Protein AF-A0A1H8U110-F1 (afdb_monomer)

pLDDT: mean 91.33, std 12.01, range [38.06, 98.69]

Secondary structure (DSSP, 8-state):
--------TTHHHHHHHHHHHHHHHGGGEEEEEEEEESTTTTS-EEEEEEEETTEEEEEEEETTEEEEEEEETTEEEEHHHH-TTS--BS-HHHHHHHHHHHHHHHHHT----EEE-TTS-EEEPP-

Structure (mmCIF, N/CA/C/O backbone):
data_AF-A0A1H8U110-F1
#
_entry.id   AF-A0A1H8U110-F1
#
loop_
_atom_site.group_PDB
_atom_site.id
_atom_site.type_symbol
_atom_site.label_atom_id
_atom_site.label_alt_id
_atom_site.label_comp_id
_atom_site.label_asym_id
_atom_site.label_entity_id
_atom_site.label_seq_id
_atom_site.pdbx_PDB_ins_code
_atom_site.Cartn_x
_atom_site.Cartn_y
_atom_site.Cartn_z
_atom_site.occupancy
_atom_site.B_iso_or_equiv
_atom_site.auth_seq_id
_atom_site.auth_comp_id
_atom_site.auth_asym_id
_atom_site.auth_atom_id
_atom_site.pdbx_PDB_model_num
ATOM 1 N N . MET A 1 1 ? -13.569 1.201 -32.443 1.00 41.53 1 MET A N 1
ATOM 2 C CA . MET A 1 1 ? -12.766 0.133 -31.816 1.00 41.53 1 MET A CA 1
ATOM 3 C C . MET A 1 1 ? -11.331 0.341 -32.255 1.00 41.53 1 MET A C 1
ATOM 5 O O . MET A 1 1 ? -11.017 0.041 -33.396 1.00 41.53 1 MET A O 1
ATOM 9 N N . LEU A 1 2 ? -10.513 0.949 -31.400 1.00 38.06 2 LEU A N 1
ATOM 10 C CA . LEU A 1 2 ? -9.062 0.988 -31.554 1.00 38.06 2 LEU A CA 1
ATOM 11 C C . LEU A 1 2 ? -8.515 0.253 -30.333 1.00 38.06 2 LEU A C 1
ATOM 13 O O . LEU A 1 2 ? -8.569 0.763 -29.219 1.00 38.06 2 LEU A O 1
ATOM 17 N N . SER A 1 3 ? -8.147 -1.004 -30.553 1.00 44.56 3 SER A N 1
ATOM 18 C CA . SER A 1 3 ? -7.402 -1.836 -29.620 1.00 44.56 3 SER A CA 1
ATOM 19 C C . SER A 1 3 ? -5.948 -1.373 -29.644 1.00 44.56 3 SER A C 1
ATOM 21 O O . SER A 1 3 ? -5.132 -1.934 -30.371 1.00 44.56 3 SER A O 1
ATOM 23 N N . ASP A 1 4 ? -5.637 -0.316 -28.901 1.00 44.88 4 ASP A N 1
ATOM 24 C CA . ASP A 1 4 ? -4.257 -0.099 -28.488 1.00 44.88 4 ASP A CA 1
ATOM 25 C C . ASP A 1 4 ? -4.044 -0.925 -27.223 1.00 44.88 4 ASP A C 1
ATOM 27 O O . ASP A 1 4 ? -4.298 -0.469 -26.106 1.00 44.88 4 ASP A O 1
ATOM 31 N N . ASP A 1 5 ? -3.561 -2.155 -27.416 1.00 52.31 5 ASP A N 1
ATOM 32 C CA . ASP A 1 5 ? -2.852 -2.934 -26.395 1.00 52.31 5 ASP A CA 1
ATOM 33 C C . ASP A 1 5 ? -1.535 -2.209 -26.054 1.00 52.31 5 ASP A C 1
ATOM 35 O O . ASP A 1 5 ? -0.425 -2.707 -26.267 1.00 52.31 5 ASP A O 1
ATOM 39 N N . SER A 1 6 ? -1.642 -0.966 -25.583 1.00 57.19 6 SER A N 1
ATOM 40 C CA . SER A 1 6 ? -0.508 -0.187 -25.119 1.00 57.19 6 SER A CA 1
ATOM 41 C C . SER A 1 6 ? -0.011 -0.839 -23.832 1.00 57.19 6 SER A C 1
ATOM 43 O O . SER A 1 6 ? -0.578 -0.658 -22.755 1.00 57.19 6 SER A O 1
ATOM 45 N N . LYS A 1 7 ? 1.036 -1.664 -23.961 1.00 70.19 7 LYS A N 1
ATOM 46 C CA . LYS A 1 7 ? 1.749 -2.249 -22.819 1.00 70.19 7 LYS A CA 1
ATOM 47 C C . LYS A 1 7 ? 2.052 -1.147 -21.808 1.00 70.19 7 LYS A C 1
ATOM 49 O O . LYS A 1 7 ? 2.462 -0.048 -22.189 1.00 70.19 7 LYS A O 1
ATOM 54 N N . PHE A 1 8 ? 1.796 -1.419 -20.536 1.00 78.25 8 PHE A N 1
ATOM 55 C CA . PHE A 1 8 ? 1.987 -0.430 -19.494 1.00 78.25 8 PHE A CA 1
ATOM 56 C C . PHE A 1 8 ? 3.483 -0.101 -19.344 1.00 78.25 8 PHE A C 1
ATOM 58 O O . PHE A 1 8 ? 4.340 -0.981 -19.308 1.00 78.25 8 PHE A O 1
ATOM 65 N N . ILE A 1 9 ? 3.824 1.190 -19.290 1.00 82.44 9 ILE A N 1
ATOM 66 C CA . ILE A 1 9 ? 5.225 1.647 -19.417 1.00 82.44 9 ILE A CA 1
ATOM 67 C C . ILE A 1 9 ? 6.107 1.190 -18.238 1.00 82.44 9 ILE A C 1
ATOM 69 O O . ILE A 1 9 ? 7.318 1.041 -18.391 1.00 82.44 9 ILE A O 1
ATOM 73 N N . ASN A 1 10 ? 5.516 0.929 -17.068 1.00 85.94 10 ASN A N 1
ATOM 74 C CA . ASN A 1 10 ? 6.234 0.588 -15.837 1.00 85.94 10 ASN A CA 1
ATOM 75 C C . ASN A 1 10 ? 5.934 -0.828 -15.316 1.00 85.94 10 ASN A C 1
ATOM 77 O O . ASN A 1 10 ? 5.923 -1.057 -14.103 1.00 85.94 10 ASN A O 1
ATOM 81 N N . ASP A 1 11 ? 5.739 -1.785 -16.230 1.00 89.56 11 ASP A N 1
ATOM 82 C CA . ASP A 1 11 ? 5.475 -3.201 -15.922 1.00 89.56 11 ASP A CA 1
ATOM 83 C C . ASP A 1 11 ? 6.463 -3.790 -14.907 1.00 89.56 11 ASP A C 1
ATOM 85 O O . ASP A 1 11 ? 6.063 -4.474 -13.966 1.00 89.56 11 ASP A O 1
ATOM 89 N N . HIS A 1 12 ? 7.752 -3.456 -15.030 1.00 93.12 12 HIS A N 1
ATOM 90 C CA . HIS A 1 12 ? 8.784 -3.916 -14.100 1.00 93.12 12 HIS A CA 1
ATOM 91 C C . HIS A 1 12 ? 8.459 -3.564 -12.639 1.00 93.12 12 HIS A C 1
ATOM 93 O O . HIS A 1 12 ? 8.477 -4.438 -11.772 1.00 93.12 12 HIS A O 1
ATOM 99 N N . PHE A 1 13 ? 8.129 -2.300 -12.360 1.00 94.94 13 PHE A N 1
ATOM 100 C CA . PHE A 1 13 ? 7.828 -1.854 -11.001 1.00 94.94 13 PHE A CA 1
ATOM 101 C C . PHE A 1 13 ? 6.447 -2.297 -10.530 1.00 94.94 13 PHE A C 1
ATOM 103 O O . PHE A 1 13 ? 6.280 -2.580 -9.346 1.00 94.94 13 PHE A O 1
ATOM 110 N N . LEU A 1 14 ? 5.472 -2.390 -11.433 1.00 95.44 14 LEU A N 1
ATOM 111 C CA . LEU A 1 14 ? 4.165 -2.969 -11.135 1.00 95.44 14 LEU A CA 1
ATOM 112 C C . LEU A 1 14 ? 4.316 -4.417 -10.637 1.00 95.44 14 LEU A C 1
ATOM 114 O O . LEU A 1 14 ? 3.839 -4.762 -9.551 1.00 95.44 14 LEU A O 1
ATOM 118 N N . ASP A 1 15 ? 5.051 -5.248 -11.375 1.00 96.00 15 ASP A N 1
ATOM 119 C CA . ASP A 1 15 ? 5.318 -6.636 -11.002 1.00 96.00 15 ASP A CA 1
ATOM 120 C C . ASP A 1 15 ? 6.182 -6.747 -9.748 1.00 96.00 15 ASP A C 1
ATOM 122 O O . ASP A 1 15 ? 5.915 -7.589 -8.885 1.00 96.00 15 ASP A O 1
ATOM 126 N N . TYR A 1 16 ? 7.196 -5.891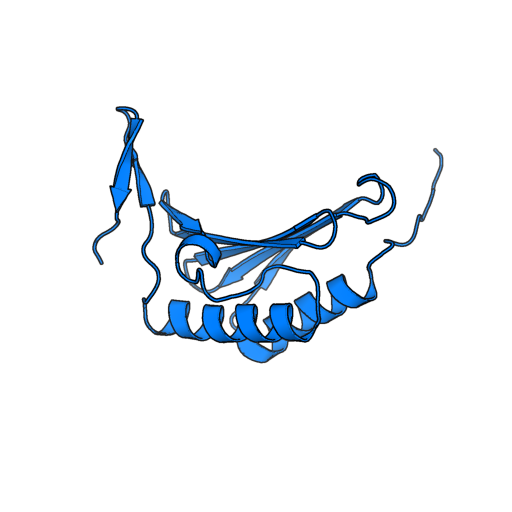 -9.608 1.00 97.75 16 TYR A N 1
ATOM 127 C CA . TYR A 1 16 ? 8.037 -5.853 -8.416 1.00 97.75 16 TYR A CA 1
ATOM 128 C C . TYR A 1 16 ? 7.220 -5.526 -7.160 1.00 97.75 16 TYR A C 1
ATOM 130 O O . TYR A 1 16 ? 7.347 -6.211 -6.140 1.00 97.75 16 TYR A O 1
ATOM 138 N N . THR A 1 17 ? 6.327 -4.537 -7.233 1.00 97.94 17 THR A N 1
ATOM 139 C CA . THR A 1 17 ? 5.418 -4.175 -6.138 1.00 97.94 17 THR A CA 1
ATOM 140 C C . THR A 1 17 ? 4.507 -5.346 -5.772 1.00 97.94 17 THR A C 1
ATOM 142 O O . THR A 1 17 ? 4.439 -5.715 -4.597 1.00 97.94 17 THR A O 1
ATOM 145 N N . LYS A 1 18 ? 3.876 -6.002 -6.759 1.00 98.00 18 LYS A N 1
ATOM 146 C CA . LYS A 1 18 ? 3.032 -7.195 -6.536 1.00 98.00 18 LYS A CA 1
ATOM 147 C C . LYS A 1 18 ? 3.807 -8.330 -5.858 1.00 98.00 18 LYS A C 1
ATOM 149 O O . LYS A 1 18 ? 3.350 -8.878 -4.854 1.00 98.00 18 LYS A O 1
ATOM 154 N N . LYS A 1 19 ? 5.016 -8.636 -6.342 1.00 98.19 19 LYS A N 1
ATOM 155 C CA . LYS A 1 19 ? 5.897 -9.655 -5.742 1.00 98.19 19 LYS A CA 1
ATOM 156 C C . LYS A 1 19 ? 6.269 -9.324 -4.299 1.00 98.19 19 LYS A C 1
ATOM 158 O O . LYS A 1 19 ? 6.317 -10.233 -3.480 1.00 98.19 19 LYS A O 1
ATOM 163 N N . ASN A 1 20 ? 6.502 -8.056 -3.965 1.00 98.38 20 ASN A N 1
ATOM 164 C CA . ASN A 1 20 ? 6.825 -7.657 -2.594 1.00 98.38 20 ASN A CA 1
ATOM 165 C C . ASN A 1 20 ? 5.639 -7.797 -1.640 1.00 98.38 20 ASN A C 1
ATOM 167 O O . ASN A 1 20 ? 5.822 -8.283 -0.523 1.00 98.38 20 ASN A O 1
ATOM 171 N N . PHE A 1 21 ? 4.427 -7.439 -2.071 1.00 98.44 21 PHE A N 1
ATOM 172 C CA . PHE A 1 21 ? 3.230 -7.703 -1.272 1.00 98.44 21 PHE A CA 1
ATOM 173 C C . PHE A 1 21 ? 3.068 -9.202 -1.002 1.00 98.44 21 PHE A C 1
ATOM 175 O O . PHE A 1 21 ? 2.952 -9.593 0.156 1.00 98.44 21 PHE A O 1
ATOM 182 N N . LEU A 1 22 ? 3.176 -10.048 -2.032 1.00 97.19 22 LEU A N 1
ATOM 183 C CA . LEU A 1 22 ? 3.116 -11.505 -1.867 1.00 97.19 22 LEU A CA 1
ATOM 184 C C . LEU A 1 22 ? 4.256 -12.055 -0.998 1.00 97.19 22 LEU A C 1
ATOM 186 O O . LEU A 1 22 ? 4.031 -12.939 -0.185 1.00 97.19 22 LEU A O 1
ATOM 190 N N . LYS A 1 23 ? 5.475 -11.524 -1.121 1.00 97.88 23 LYS A N 1
ATOM 191 C CA . LYS A 1 23 ? 6.634 -11.939 -0.317 1.00 97.88 23 LYS A CA 1
ATOM 192 C C . LYS A 1 23 ? 6.430 -11.686 1.178 1.00 97.88 23 LYS A C 1
ATOM 194 O O . LYS A 1 23 ? 6.810 -12.528 1.981 1.00 97.88 23 LYS A O 1
ATOM 199 N N . TYR A 1 24 ? 5.897 -10.522 1.556 1.00 98.19 24 TYR A N 1
ATOM 200 C CA . TYR A 1 24 ? 5.822 -10.107 2.964 1.00 98.19 24 TYR A CA 1
ATOM 201 C C . TYR A 1 24 ? 4.491 -10.426 3.644 1.00 98.19 24 TYR A C 1
ATOM 203 O O . TYR A 1 24 ? 4.448 -10.601 4.863 1.00 98.19 24 TYR A O 1
ATOM 211 N N . PHE A 1 25 ? 3.403 -10.476 2.881 1.00 97.62 25 PHE A N 1
ATOM 212 C CA . PHE A 1 25 ? 2.078 -10.799 3.400 1.00 97.62 25 PHE A CA 1
ATOM 213 C C . PHE A 1 25 ? 1.643 -12.230 3.071 1.00 97.62 25 PHE A C 1
ATOM 215 O O . PHE A 1 25 ? 0.667 -12.706 3.646 1.00 97.62 25 PHE A O 1
ATOM 222 N N . GLU A 1 26 ? 2.365 -12.920 2.185 1.00 94.69 26 GLU A N 1
ATOM 223 C CA . GLU A 1 26 ? 2.103 -14.305 1.798 1.00 94.69 26 GLU A CA 1
ATOM 224 C C . GLU A 1 26 ? 0.645 -14.503 1.351 1.00 94.69 26 GLU A C 1
ATOM 226 O O . GLU A 1 26 ? 0.124 -13.747 0.531 1.00 94.69 26 GLU A O 1
ATOM 231 N N . LYS A 1 27 ? -0.020 -15.529 1.886 1.00 91.75 27 LYS A N 1
ATOM 232 C CA . LYS A 1 27 ? -1.415 -15.883 1.599 1.0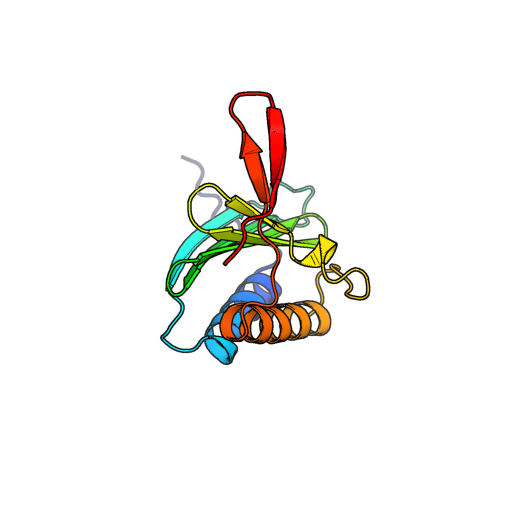0 91.75 27 LYS A CA 1
AT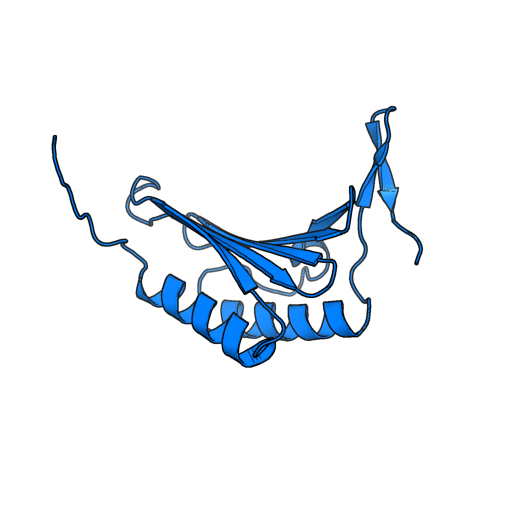OM 233 C C . LYS A 1 27 ? -2.444 -15.019 2.337 1.00 91.75 27 LYS A C 1
ATOM 235 O O . LYS A 1 27 ? -3.636 -15.188 2.097 1.00 91.75 27 LYS A O 1
ATOM 240 N N . ASP A 1 28 ? -2.011 -14.134 3.235 1.00 94.50 28 ASP A N 1
ATOM 241 C CA . ASP A 1 28 ? -2.924 -13.350 4.073 1.00 94.50 28 ASP A CA 1
ATOM 242 C C . ASP A 1 28 ? -3.450 -12.095 3.356 1.00 94.50 28 ASP A C 1
ATOM 244 O O . ASP A 1 28 ? -4.401 -11.467 3.827 1.00 94.50 28 ASP A O 1
ATOM 248 N N . ILE A 1 29 ? -2.829 -11.707 2.236 1.00 97.38 29 ILE A N 1
ATOM 249 C CA . ILE A 1 29 ? -3.228 -10.554 1.425 1.00 97.38 29 ILE A CA 1
ATOM 250 C C . ILE A 1 29 ? -3.905 -10.998 0.128 1.00 97.38 29 ILE A C 1
ATOM 252 O O . ILE A 1 29 ? -3.486 -11.954 -0.523 1.00 97.38 29 ILE A O 1
ATOM 256 N N . ILE A 1 30 ? -4.943 -10.272 -0.281 1.00 97.75 30 ILE A N 1
ATOM 257 C CA . ILE A 1 30 ? -5.698 -10.547 -1.505 1.00 97.75 30 ILE A CA 1
ATOM 258 C C . ILE A 1 30 ? -5.740 -9.280 -2.352 1.00 97.75 30 ILE A C 1
ATOM 260 O O . ILE A 1 30 ? -6.278 -8.264 -1.916 1.00 97.75 30 ILE A O 1
ATOM 264 N N . LEU A 1 31 ? -5.218 -9.342 -3.578 1.00 98.00 31 LEU A N 1
ATOM 265 C CA . LEU A 1 31 ? -5.383 -8.268 -4.559 1.00 98.00 31 LEU A CA 1
ATOM 266 C C . LEU A 1 31 ? -6.854 -8.211 -4.997 1.00 98.00 31 LEU A C 1
ATOM 268 O O . LEU A 1 31 ? -7.394 -9.199 -5.491 1.00 98.00 31 LEU A O 1
ATOM 272 N N . LYS A 1 32 ? -7.514 -7.069 -4.787 1.00 98.00 32 LYS A N 1
ATOM 273 C CA . LYS A 1 32 ? -8.920 -6.848 -5.163 1.00 98.00 32 LYS A CA 1
ATOM 274 C C . LYS A 1 32 ? -9.082 -6.061 -6.446 1.00 98.00 32 LYS A C 1
ATOM 276 O O . LYS A 1 32 ? -10.019 -6.332 -7.186 1.00 98.00 32 LYS A O 1
ATOM 281 N N . ASN A 1 33 ? -8.216 -5.079 -6.670 1.00 97.50 33 ASN A N 1
ATOM 282 C CA . ASN A 1 33 ? -8.272 -4.245 -7.859 1.00 97.50 33 ASN A CA 1
ATOM 283 C C . ASN A 1 33 ? -6.868 -3.866 -8.324 1.00 97.50 33 ASN A C 1
ATOM 285 O O . ASN A 1 33 ? -6.013 -3.526 -7.502 1.00 97.50 33 ASN A O 1
ATOM 289 N N . GLU A 1 34 ? -6.675 -3.885 -9.636 1.00 96.56 34 GLU A N 1
ATOM 290 C CA . GLU A 1 34 ? -5.474 -3.429 -10.328 1.00 96.56 34 GLU A CA 1
ATOM 291 C C . GLU A 1 34 ? -5.922 -2.451 -11.416 1.00 96.56 34 GLU A C 1
ATOM 293 O O . GLU A 1 34 ? -6.688 -2.804 -12.308 1.00 96.56 34 GLU A O 1
ATOM 298 N N . GLU A 1 35 ? -5.487 -1.200 -11.298 1.00 94.00 35 GLU A N 1
ATOM 299 C CA . GLU A 1 35 ? -5.770 -0.125 -12.249 1.00 94.00 35 GLU A CA 1
ATOM 300 C C . GLU A 1 35 ? -4.442 0.367 -12.813 1.00 94.00 35 GLU A C 1
ATOM 302 O O . GLU A 1 35 ? -3.491 0.559 -12.053 1.00 94.00 35 GLU A O 1
ATOM 307 N N . TYR A 1 36 ? -4.376 0.626 -14.115 1.00 91.12 36 TYR A N 1
ATOM 308 C CA . TYR A 1 36 ? -3.222 1.267 -14.736 1.00 91.12 36 TYR A CA 1
ATOM 309 C C . TYR A 1 36 ? -3.641 2.153 -15.909 1.00 91.12 36 TYR A C 1
ATOM 311 O O . TYR A 1 36 ? -4.683 1.951 -16.529 1.00 91.12 36 TYR A O 1
ATOM 319 N N . SER A 1 37 ? -2.823 3.162 -16.194 1.00 88.31 37 SER A N 1
ATOM 320 C CA . SER A 1 37 ? -2.978 4.057 -17.342 1.00 88.31 37 SER A CA 1
ATOM 321 C C . SER A 1 37 ? -1.606 4.525 -17.815 1.00 88.31 37 SER A C 1
ATOM 323 O O . SER A 1 37 ? -0.701 4.718 -17.004 1.00 88.31 37 SER A O 1
ATOM 325 N N . ASN A 1 38 ? -1.457 4.734 -19.122 1.00 85.00 38 ASN A N 1
ATOM 326 C CA . ASN A 1 38 ? -0.268 5.334 -19.728 1.00 85.00 38 ASN A CA 1
ATOM 327 C C . ASN A 1 38 ? -0.376 6.870 -19.868 1.00 85.00 38 ASN A C 1
ATOM 329 O O . ASN A 1 38 ? 0.611 7.526 -20.206 1.00 85.00 38 ASN A O 1
ATOM 333 N N . ASP A 1 39 ? -1.531 7.462 -19.538 1.00 77.06 39 ASP A N 1
ATOM 334 C CA . ASP A 1 39 ? -1.849 8.881 -19.776 1.00 77.06 39 ASP A CA 1
ATOM 335 C C . ASP A 1 39 ? -1.135 9.848 -18.814 1.00 77.06 39 ASP A C 1
ATOM 337 O O . ASP A 1 39 ? -1.183 11.070 -18.974 1.00 77.06 39 ASP A O 1
ATOM 341 N N . SER A 1 40 ? -0.409 9.324 -17.825 1.00 72.00 40 SER A N 1
ATOM 342 C CA . SER A 1 40 ? 0.375 10.105 -16.864 1.00 72.00 40 SER A CA 1
ATOM 343 C C . SER A 1 40 ? 1.705 10.580 -17.457 1.00 72.00 40 SER A C 1
ATOM 345 O O . SER A 1 40 ? 2.780 10.178 -17.011 1.00 72.00 40 SER A O 1
ATOM 347 N N . ALA A 1 41 ? 1.631 11.453 -18.467 1.00 68.50 41 ALA A N 1
ATOM 348 C CA . ALA A 1 41 ? 2.778 12.107 -19.108 1.00 68.50 41 ALA A CA 1
ATOM 349 C C . ALA A 1 41 ? 3.873 11.129 -19.587 1.00 68.50 41 ALA A C 1
ATOM 351 O O . ALA A 1 41 ? 5.062 11.418 -19.467 1.00 68.50 41 ALA A O 1
ATOM 352 N N . GLY A 1 42 ? 3.479 9.950 -20.083 1.00 69.44 42 GLY A N 1
ATOM 353 C CA . GLY A 1 42 ? 4.411 8.918 -20.554 1.00 69.44 42 GLY A CA 1
ATOM 354 C C . GLY A 1 42 ? 5.171 8.181 -19.445 1.00 69.44 42 GLY A C 1
ATOM 355 O O . GLY A 1 42 ? 6.052 7.385 -19.743 1.00 69.44 42 GLY A O 1
ATOM 356 N N . MET A 1 43 ? 4.837 8.421 -18.174 1.00 77.94 43 MET A N 1
ATOM 357 C CA . MET A 1 43 ? 5.439 7.738 -17.020 1.00 77.94 43 MET A CA 1
ATOM 358 C C . MET A 1 43 ? 4.530 6.643 -16.464 1.00 77.94 43 MET A C 1
ATOM 360 O O . MET A 1 43 ? 4.939 5.871 -15.607 1.00 77.94 43 MET A O 1
ATOM 364 N N . GLY A 1 44 ? 3.291 6.569 -16.938 1.00 87.19 44 GLY A N 1
ATOM 365 C CA . GLY A 1 44 ? 2.307 5.634 -16.432 1.00 87.19 44 GLY A CA 1
ATOM 366 C C . GLY A 1 44 ? 1.847 5.928 -14.999 1.00 87.19 44 GLY A C 1
ATOM 367 O O . GLY A 1 44 ? 2.470 6.653 -14.219 1.00 87.19 44 GLY A O 1
ATOM 368 N N . PHE A 1 45 ? 0.712 5.344 -14.668 1.00 92.75 45 PHE A N 1
ATOM 369 C CA . PHE A 1 45 ? 0.098 5.306 -13.355 1.00 92.75 45 PHE A CA 1
ATOM 370 C C . PHE A 1 45 ? -0.314 3.870 -13.077 1.00 92.75 45 PHE A C 1
ATOM 372 O O . PHE A 1 45 ? -0.793 3.189 -13.985 1.00 92.75 45 PHE A O 1
ATOM 379 N N . TYR A 1 46 ? -0.183 3.430 -11.828 1.00 95.06 46 TYR A N 1
ATOM 380 C CA . TYR A 1 46 ? -0.877 2.228 -11.390 1.00 95.06 46 TYR A CA 1
ATOM 381 C C . TYR A 1 46 ? -1.359 2.343 -9.951 1.00 95.06 46 TYR A C 1
ATOM 383 O O . TYR A 1 46 ? -0.718 2.962 -9.098 1.00 95.06 46 TYR A O 1
ATOM 391 N N . ARG A 1 47 ? -2.482 1.689 -9.668 1.00 97.38 47 ARG A N 1
ATOM 392 C CA . ARG A 1 47 ? -3.025 1.524 -8.326 1.00 97.38 47 ARG A CA 1
ATOM 393 C C . ARG A 1 47 ? -3.309 0.055 -8.071 1.00 97.38 47 ARG A C 1
ATOM 395 O O . ARG A 1 47 ? -3.998 -0.604 -8.844 1.00 97.38 47 ARG A O 1
ATOM 402 N N . LEU A 1 48 ? -2.812 -0.430 -6.942 1.00 98.44 48 LEU A N 1
ATOM 403 C CA . LEU A 1 48 ? -3.079 -1.767 -6.434 1.00 98.44 48 LEU A CA 1
ATOM 404 C C . LEU A 1 48 ? -3.860 -1.637 -5.132 1.00 98.44 48 LEU A C 1
ATOM 406 O O . LEU A 1 48 ? -3.388 -1.021 -4.173 1.00 98.44 48 LEU A O 1
ATOM 410 N N . THR A 1 49 ? -5.056 -2.216 -5.108 1.00 98.62 49 THR A N 1
ATOM 411 C CA . THR A 1 49 ? -5.900 -2.266 -3.913 1.00 98.62 49 THR A CA 1
ATOM 412 C C . THR A 1 49 ? -5.926 -3.688 -3.384 1.00 98.62 49 THR 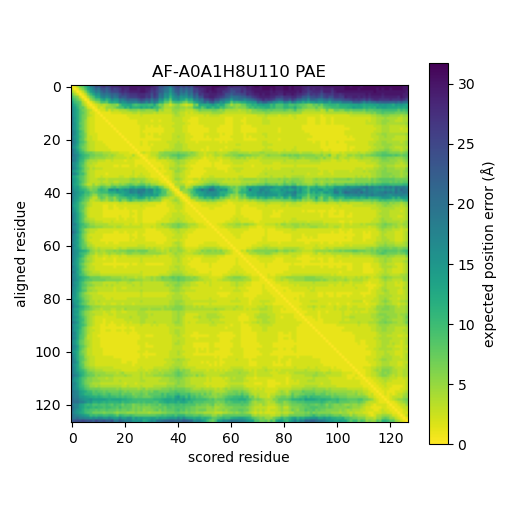A C 1
ATOM 414 O O . THR A 1 49 ? -6.416 -4.597 -4.055 1.00 98.62 49 THR A O 1
ATOM 417 N N . TYR A 1 50 ? -5.426 -3.868 -2.171 1.00 98.56 50 TYR A N 1
ATOM 418 C CA . TYR A 1 50 ? -5.372 -5.143 -1.475 1.00 98.56 50 TYR A CA 1
ATOM 419 C C . TYR A 1 50 ? -6.275 -5.143 -0.246 1.00 98.56 50 TYR A C 1
ATOM 421 O O . TYR A 1 50 ? -6.454 -4.114 0.402 1.00 98.56 50 TYR A O 1
ATOM 429 N N . GLU A 1 51 ? -6.761 -6.322 0.118 1.00 98.19 51 GLU A N 1
ATOM 430 C CA . GLU A 1 51 ? -7.382 -6.594 1.414 1.00 98.19 51 GLU A CA 1
ATOM 431 C C . GLU A 1 51 ? -6.450 -7.488 2.232 1.00 98.19 51 GLU A C 1
ATOM 433 O O . GLU A 1 51 ? -5.939 -8.488 1.723 1.00 98.19 51 GLU A O 1
ATOM 438 N N . TYR A 1 52 ? -6.230 -7.126 3.492 1.00 97.00 52 TYR A N 1
ATOM 439 C CA . TYR A 1 52 ? -5.438 -7.882 4.458 1.00 97.00 52 TYR A CA 1
ATOM 440 C C . TYR A 1 52 ? -6.106 -7.781 5.831 1.00 97.00 52 TYR A C 1
ATOM 442 O O . TYR A 1 52 ? -6.182 -6.698 6.414 1.00 97.00 52 TYR A O 1
ATOM 450 N N . LEU A 1 53 ? -6.574 -8.912 6.366 1.00 93.44 53 LEU A N 1
ATOM 451 C CA . LEU A 1 53 ? -7.381 -8.959 7.592 1.00 93.44 53 LEU A CA 1
ATOM 452 C C . LEU A 1 53 ? -8.593 -8.006 7.509 1.00 93.44 53 LEU A C 1
ATOM 454 O O . LEU A 1 53 ? -9.481 -8.208 6.689 1.00 93.44 53 LEU A O 1
ATOM 458 N N . SER A 1 54 ? -8.638 -6.983 8.365 1.00 93.56 54 SER A N 1
ATOM 459 C CA . SER A 1 54 ? -9.673 -5.944 8.415 1.00 93.56 54 SER A CA 1
ATOM 460 C C . SER A 1 54 ? -9.259 -4.639 7.719 1.00 93.56 54 SER A C 1
ATOM 462 O O . SER A 1 54 ? -9.964 -3.632 7.836 1.00 93.56 54 SER A O 1
ATOM 464 N N . TYR A 1 55 ? -8.115 -4.638 7.029 1.00 96.69 55 TYR A N 1
ATOM 465 C CA . TYR A 1 55 ? -7.531 -3.468 6.387 1.00 96.69 55 TYR A CA 1
ATOM 466 C C . TYR A 1 55 ? -7.627 -3.545 4.868 1.00 96.69 55 TYR A C 1
ATOM 468 O O . TYR A 1 55 ? -7.296 -4.564 4.262 1.00 96.69 55 TYR A O 1
ATOM 476 N N . GLN A 1 56 ? -7.918 -2.398 4.260 1.00 98.06 56 GLN A N 1
ATOM 477 C CA . GLN A 1 56 ? -7.702 -2.177 2.836 1.00 98.06 56 GLN A CA 1
ATOM 478 C C . GLN A 1 56 ? -6.408 -1.384 2.642 1.00 98.06 56 GLN A C 1
ATOM 480 O O . GLN A 1 56 ? -6.262 -0.290 3.189 1.00 98.06 56 GLN A O 1
ATOM 485 N N . ILE A 1 57 ? -5.480 -1.904 1.845 1.00 98.56 57 ILE A N 1
ATOM 486 C CA . ILE A 1 57 ? -4.199 -1.266 1.524 1.00 98.56 57 ILE A CA 1
ATOM 487 C C . ILE A 1 57 ? -4.248 -0.793 0.074 1.00 98.56 57 ILE A C 1
ATOM 489 O O . ILE A 1 57 ? -4.493 -1.579 -0.836 1.00 98.56 57 ILE A O 1
ATOM 493 N N . ILE A 1 58 ? -3.988 0.490 -0.148 1.00 98.69 58 ILE A N 1
ATOM 494 C CA . ILE A 1 58 ? -3.952 1.112 -1.470 1.00 98.69 58 ILE A CA 1
ATOM 495 C C . ILE A 1 58 ? -2.522 1.578 -1.717 1.00 98.69 58 ILE A C 1
ATOM 497 O O . ILE A 1 58 ? -2.066 2.533 -1.082 1.00 98.69 58 ILE A O 1
ATOM 501 N N . PHE A 1 59 ? -1.834 0.904 -2.635 1.00 98.56 59 PHE A N 1
ATOM 502 C CA . PHE A 1 59 ? -0.566 1.355 -3.192 1.00 98.56 59 PHE A CA 1
ATOM 503 C C . PHE A 1 59 ? -0.861 2.102 -4.487 1.00 98.56 59 PHE A C 1
ATOM 505 O O . PHE A 1 59 ? -1.506 1.557 -5.380 1.00 98.56 59 PHE A O 1
ATOM 512 N N . GLU A 1 60 ? -0.391 3.334 -4.598 1.00 97.44 60 GLU A N 1
ATOM 513 C CA . GLU A 1 60 ? -0.613 4.162 -5.778 1.00 97.44 60 GLU A CA 1
ATOM 514 C C . GLU A 1 60 ? 0.708 4.739 -6.254 1.00 97.44 60 GLU A C 1
ATOM 516 O O . GLU A 1 60 ? 1.429 5.345 -5.466 1.00 97.44 60 GLU A O 1
ATOM 521 N N . TYR A 1 61 ? 1.007 4.554 -7.533 1.00 95.12 61 TYR A N 1
ATOM 522 C CA . TYR A 1 61 ? 2.162 5.107 -8.213 1.00 95.12 61 TYR A CA 1
ATOM 523 C C . TYR A 1 61 ? 1.728 6.158 -9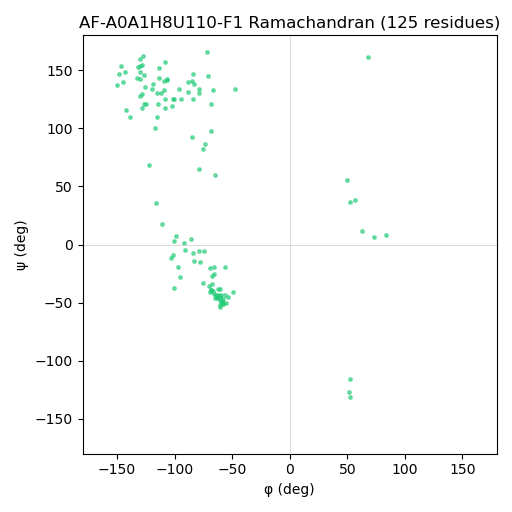.233 1.00 95.12 61 TYR A C 1
ATOM 525 O O . TYR A 1 61 ? 0.902 5.882 -10.102 1.00 95.12 61 TYR A O 1
ATOM 533 N N . GLU A 1 62 ? 2.363 7.327 -9.180 1.00 91.19 62 GLU A N 1
ATOM 534 C CA . GLU A 1 62 ? 2.254 8.366 -10.196 1.00 91.19 62 GLU A CA 1
ATOM 535 C C . GLU A 1 62 ? 3.563 9.177 -10.267 1.00 91.19 62 GLU A C 1
ATOM 537 O O . GLU A 1 62 ? 4.136 9.550 -9.240 1.00 91.19 62 GLU A O 1
ATOM 542 N N . ARG A 1 63 ? 4.044 9.494 -11.481 1.00 87.06 63 ARG A N 1
ATOM 543 C CA . ARG A 1 63 ? 5.173 10.426 -11.718 1.00 87.06 63 ARG A CA 1
ATOM 544 C C . ARG A 1 63 ? 6.422 10.128 -10.866 1.00 87.06 63 ARG A C 1
ATOM 546 O O . ARG A 1 63 ? 6.929 11.000 -10.160 1.00 87.06 63 ARG A O 1
ATOM 553 N N . LEU A 1 64 ? 6.942 8.898 -10.944 1.00 87.06 64 LEU A N 1
ATOM 554 C CA . LEU A 1 64 ? 8.143 8.446 -10.205 1.00 87.06 64 LEU A CA 1
ATOM 555 C C . LEU A 1 64 ? 8.011 8.453 -8.675 1.00 87.06 64 LEU A C 1
ATOM 557 O O . LEU A 1 64 ? 9.013 8.289 -7.978 1.00 87.06 64 LEU A O 1
ATOM 561 N N . ARG A 1 65 ? 6.803 8.614 -8.133 1.00 93.69 65 ARG A N 1
ATOM 562 C CA . ARG A 1 65 ? 6.543 8.536 -6.696 1.00 93.69 65 ARG A CA 1
ATOM 563 C C . ARG A 1 65 ? 5.406 7.579 -6.418 1.00 93.69 65 ARG A C 1
ATOM 565 O O . ARG A 1 65 ? 4.545 7.369 -7.264 1.00 93.69 65 ARG A O 1
ATOM 572 N N . PHE A 1 66 ? 5.395 7.023 -5.219 1.00 96.94 66 PHE A N 1
ATOM 573 C CA . PHE A 1 66 ? 4.277 6.224 -4.760 1.00 96.94 66 PHE A CA 1
ATOM 574 C C . PHE A 1 66 ? 3.758 6.690 -3.404 1.00 96.94 66 PHE A C 1
ATOM 576 O O . PHE A 1 66 ? 4.409 7.430 -2.663 1.00 96.94 66 PHE A O 1
ATOM 583 N N . THR A 1 67 ? 2.542 6.278 -3.087 1.00 97.94 67 THR A N 1
ATOM 584 C CA . THR A 1 67 ? 1.921 6.465 -1.783 1.00 97.94 67 THR A CA 1
ATOM 585 C C . THR A 1 67 ? 1.321 5.149 -1.318 1.00 97.94 67 THR A C 1
ATOM 587 O O . THR A 1 67 ? 0.957 4.291 -2.123 1.00 97.94 67 THR A O 1
ATOM 590 N N . ILE A 1 68 ? 1.234 4.987 -0.000 1.00 98.50 68 ILE A N 1
ATOM 591 C CA . ILE A 1 68 ? 0.543 3.864 0.622 1.00 98.50 68 ILE A CA 1
ATOM 592 C C . ILE A 1 68 ? -0.486 4.446 1.585 1.00 98.50 68 ILE A C 1
ATOM 594 O O . ILE A 1 68 ? -0.152 5.186 2.516 1.00 98.50 68 ILE A O 1
ATOM 598 N N . ARG A 1 69 ? -1.750 4.114 1.346 1.00 98.31 69 ARG A N 1
ATOM 599 C CA . ARG A 1 69 ? -2.883 4.498 2.187 1.00 98.31 69 ARG A CA 1
ATOM 600 C C . ARG A 1 69 ? -3.557 3.243 2.707 1.00 98.31 69 ARG A C 1
ATOM 602 O O . ARG A 1 69 ? -3.825 2.325 1.942 1.00 98.31 69 ARG A O 1
ATOM 609 N N . ILE A 1 70 ? -3.852 3.229 3.997 1.00 98.19 70 ILE A N 1
ATOM 610 C CA . ILE A 1 70 ? -4.501 2.111 4.667 1.00 98.19 70 ILE A CA 1
ATOM 611 C C . ILE A 1 70 ? -5.864 2.594 5.141 1.00 98.19 70 ILE A C 1
ATOM 613 O O . ILE A 1 70 ? -5.954 3.646 5.771 1.00 98.19 70 ILE A O 1
ATOM 617 N N . LYS A 1 71 ? -6.925 1.846 4.854 1.00 97.12 71 LYS A N 1
ATOM 618 C CA . LYS A 1 71 ? -8.248 2.084 5.432 1.00 97.12 71 LYS A CA 1
ATOM 619 C C . LYS A 1 71 ? -8.570 1.018 6.465 1.00 97.12 71 LYS A C 1
ATOM 621 O O . LYS A 1 71 ? -8.259 -0.156 6.270 1.00 97.12 71 LYS A O 1
ATOM 626 N N . TYR A 1 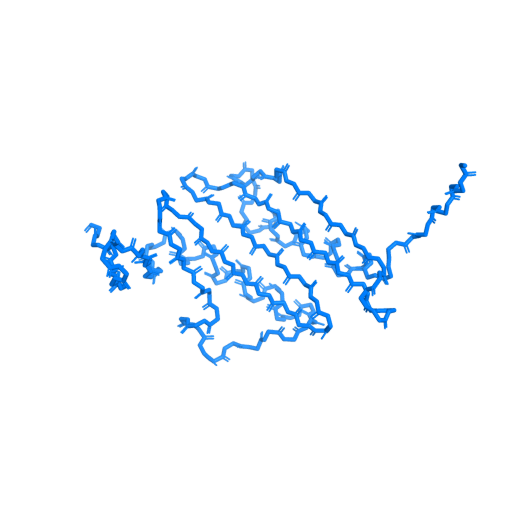72 ? -9.225 1.448 7.531 1.00 95.00 72 TYR A N 1
ATOM 627 C CA . TYR A 1 72 ? -9.793 0.596 8.563 1.00 95.00 72 TYR A CA 1
ATOM 628 C C . TYR A 1 72 ? -11.161 1.166 8.940 1.00 95.00 72 TYR A C 1
ATOM 630 O O . TYR A 1 72 ? -11.241 2.243 9.536 1.00 95.00 72 TYR A O 1
ATOM 638 N N . LYS A 1 73 ? -12.240 0.463 8.568 1.00 90.75 73 LYS A N 1
ATOM 639 C CA . LYS A 1 73 ? -13.621 0.978 8.660 1.00 90.75 73 LYS A CA 1
ATOM 640 C C . LYS A 1 73 ? -13.724 2.359 7.978 1.00 90.75 73 LYS A C 1
ATOM 642 O O . LYS A 1 73 ? -13.276 2.505 6.844 1.00 90.75 73 LYS A O 1
ATOM 647 N N . ASP A 1 74 ? -14.247 3.365 8.679 1.00 89.88 74 ASP A N 1
ATOM 648 C CA . ASP A 1 74 ? -14.402 4.742 8.184 1.00 89.88 74 ASP A CA 1
ATOM 649 C C . ASP A 1 74 ? -13.145 5.614 8.367 1.00 89.88 74 ASP A C 1
ATOM 651 O O . ASP A 1 74 ? -13.170 6.816 8.095 1.00 89.88 74 ASP A O 1
ATOM 655 N N . ALA A 1 75 ? -12.041 5.038 8.852 1.00 95.06 75 ALA A N 1
ATOM 656 C CA . ALA A 1 75 ? -10.800 5.757 9.097 1.00 95.06 75 ALA A CA 1
ATOM 657 C C . ALA A 1 75 ? -9.701 5.396 8.102 1.00 95.06 75 ALA A C 1
ATOM 659 O O . ALA A 1 75 ? -9.670 4.321 7.499 1.00 95.06 75 ALA A O 1
ATOM 660 N N . VAL A 1 76 ? -8.755 6.319 7.968 1.00 96.12 76 VAL A N 1
ATOM 661 C CA . VAL A 1 76 ? -7.635 6.235 7.043 1.00 96.12 76 VAL A CA 1
ATOM 662 C C . VAL A 1 76 ? -6.317 6.518 7.750 1.00 96.12 76 VAL A C 1
ATOM 664 O O . VAL A 1 76 ? -6.232 7.310 8.686 1.00 96.12 76 VAL A O 1
ATOM 667 N N . SER A 1 77 ? -5.269 5.884 7.258 1.00 96.50 77 SER A N 1
ATOM 668 C CA . SER A 1 77 ? -3.883 6.123 7.618 1.00 96.50 77 SER A CA 1
ATOM 669 C C . SER A 1 77 ? -3.096 6.396 6.339 1.00 96.50 77 SER A C 1
ATOM 671 O O . SER A 1 77 ? -3.274 5.715 5.325 1.00 96.50 77 SER A O 1
ATOM 673 N N . ASN A 1 78 ? -2.238 7.415 6.373 1.00 96.38 78 ASN A N 1
ATOM 674 C CA . ASN A 1 78 ? -1.244 7.658 5.334 1.00 96.38 78 ASN A CA 1
ATOM 675 C C . ASN A 1 78 ? 0.112 7.184 5.861 1.00 96.38 78 ASN A C 1
ATOM 677 O O . ASN A 1 78 ? 0.590 7.702 6.871 1.00 96.38 78 ASN A O 1
ATOM 681 N N . PHE A 1 79 ? 0.712 6.211 5.178 1.00 97.69 79 PHE A N 1
ATOM 682 C CA . PHE A 1 79 ? 1.960 5.583 5.602 1.00 97.69 79 PHE A CA 1
ATOM 683 C C . PHE A 1 79 ? 3.107 6.600 5.693 1.00 97.69 79 PHE A C 1
ATOM 685 O O . PHE A 1 79 ? 3.692 6.793 6.752 1.00 97.69 79 PHE A O 1
ATOM 692 N N . PHE A 1 80 ? 3.374 7.350 4.625 1.00 97.12 80 PHE A N 1
ATOM 693 C CA . PHE A 1 80 ? 4.494 8.300 4.594 1.00 97.12 80 PHE A CA 1
ATOM 694 C C . PHE A 1 80 ? 4.304 9.514 5.512 1.00 97.12 80 PHE A C 1
ATOM 696 O O . PHE A 1 80 ? 5.281 10.142 5.911 1.00 97.12 80 PHE A O 1
ATOM 703 N N . ALA A 1 81 ? 3.068 9.833 5.910 1.00 94.44 81 ALA A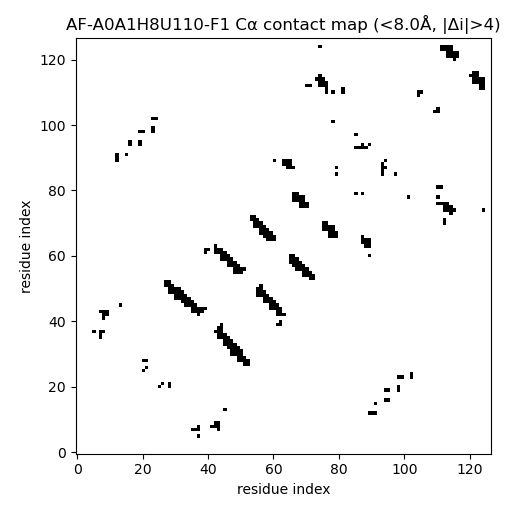 N 1
ATOM 704 C CA . ALA A 1 81 ? 2.832 10.838 6.947 1.00 94.44 81 ALA A CA 1
ATOM 705 C C . ALA A 1 81 ? 3.331 10.388 8.336 1.00 94.44 81 ALA A C 1
ATOM 707 O O . ALA A 1 81 ? 3.665 11.240 9.162 1.00 94.44 81 ALA A O 1
ATOM 708 N N . GLN A 1 82 ? 3.384 9.073 8.579 1.00 95.31 82 GLN A N 1
ATOM 709 C CA . GLN A 1 82 ? 3.837 8.458 9.833 1.00 95.31 82 GLN A CA 1
ATOM 710 C C . GLN A 1 82 ? 5.304 8.010 9.787 1.00 95.31 82 GLN A C 1
ATOM 712 O O . GLN A 1 82 ? 5.928 7.910 10.837 1.00 95.31 82 GLN A O 1
ATOM 717 N N . HIS A 1 83 ? 5.864 7.840 8.587 1.00 97.06 83 HIS A N 1
ATOM 718 C CA . HIS A 1 83 ? 7.257 7.452 8.345 1.00 97.06 83 HIS A CA 1
ATOM 719 C C . HIS A 1 83 ? 7.972 8.506 7.488 1.00 97.06 83 HIS A C 1
ATOM 721 O O . HIS A 1 83 ? 8.277 8.282 6.314 1.00 97.06 83 HIS A O 1
ATOM 727 N N . LYS A 1 84 ? 8.186 9.700 8.059 1.00 93.88 84 LYS A N 1
ATOM 728 C CA . LYS A 1 84 ? 8.746 10.870 7.348 1.00 93.88 84 LYS A CA 1
ATOM 729 C C . LYS A 1 84 ? 10.195 10.677 6.896 1.00 93.88 84 LYS A C 1
ATOM 731 O O . LYS A 1 84 ? 10.675 11.407 6.035 1.00 93.88 84 LYS A O 1
ATOM 736 N N . GLU A 1 85 ? 10.891 9.727 7.501 1.00 95.19 85 GLU A N 1
ATOM 737 C CA . GLU A 1 85 ? 12.253 9.321 7.181 1.00 95.19 85 GLU A CA 1
ATOM 738 C C . GLU A 1 85 ? 12.346 8.426 5.937 1.00 95.19 85 GLU A C 1
ATOM 740 O O . GLU A 1 85 ? 13.440 8.225 5.409 1.00 95.19 85 GLU A O 1
ATOM 745 N N . LEU A 1 86 ? 11.224 7.869 5.468 1.00 96.56 86 LEU A N 1
ATOM 746 C CA . LEU A 1 86 ? 11.200 7.010 4.289 1.00 96.56 86 LEU A CA 1
ATOM 747 C C . LEU A 1 86 ? 11.012 7.826 3.012 1.00 96.56 86 LEU A C 1
ATOM 749 O O . LEU A 1 86 ? 10.204 8.750 2.937 1.00 96.56 86 LEU A O 1
ATOM 753 N N . LEU A 1 87 ? 11.741 7.428 1.972 1.00 96.75 87 LEU A N 1
ATOM 754 C CA . LEU A 1 87 ? 11.595 7.991 0.639 1.00 96.75 87 LEU A CA 1
ATOM 755 C C . LEU A 1 87 ? 10.472 7.280 -0.110 1.00 96.75 87 LEU A C 1
ATOM 757 O O . LEU A 1 87 ? 10.329 6.061 -0.040 1.00 96.75 87 LEU A O 1
ATOM 761 N N . ASN A 1 88 ? 9.704 8.055 -0.870 1.00 96.44 88 ASN A N 1
ATOM 762 C CA . ASN A 1 88 ? 8.592 7.554 -1.668 1.00 96.44 88 ASN A CA 1
ATOM 763 C C . ASN A 1 88 ? 8.852 7.632 -3.180 1.00 96.44 88 ASN A C 1
ATOM 765 O O . ASN A 1 88 ? 7.910 7.587 -3.970 1.00 96.44 88 ASN A O 1
ATOM 769 N N . SER A 1 89 ? 10.113 7.779 -3.599 1.00 96.44 89 SER A N 1
ATOM 770 C CA . SER A 1 89 ? 10.494 7.647 -5.006 1.00 96.44 89 SER A CA 1
ATOM 771 C C . SER A 1 89 ? 10.394 6.188 -5.451 1.00 96.44 89 SER A C 1
ATOM 773 O O . SER A 1 89 ? 10.677 5.275 -4.673 1.00 96.44 89 SER A O 1
ATOM 775 N N . LEU A 1 90 ? 9.995 5.967 -6.704 1.00 93.75 90 LEU A N 1
ATOM 776 C CA . LEU A 1 90 ? 9.800 4.638 -7.278 1.00 93.75 90 LEU A CA 1
ATOM 777 C C . LEU A 1 90 ? 11.153 3.963 -7.562 1.00 93.75 90 LEU A C 1
ATOM 779 O O . LEU A 1 90 ? 11.695 4.055 -8.659 1.00 93.75 90 LEU A O 1
ATOM 783 N N . THR A 1 91 ? 11.695 3.294 -6.549 1.00 96.69 91 THR A N 1
ATOM 784 C CA . THR A 1 91 ? 12.865 2.414 -6.640 1.00 96.69 91 THR A CA 1
ATOM 785 C C . THR A 1 91 ? 12.540 1.080 -5.976 1.00 96.69 91 THR A C 1
ATOM 787 O O . THR A 1 91 ? 11.706 1.021 -5.070 1.00 96.69 91 THR A O 1
ATOM 790 N N . GLU A 1 92 ? 13.205 0.003 -6.396 1.00 97.62 92 GLU A N 1
ATOM 791 C CA . GLU A 1 92 ? 13.008 -1.323 -5.798 1.00 97.62 92 GLU A CA 1
ATOM 792 C C . GLU A 1 92 ? 13.265 -1.308 -4.283 1.00 97.62 92 GLU A C 1
ATOM 794 O O . GLU A 1 92 ? 12.468 -1.834 -3.507 1.00 97.62 92 GLU A O 1
ATOM 799 N N . GLU A 1 93 ? 14.336 -0.635 -3.852 1.00 98.19 93 GLU A N 1
ATOM 800 C CA . GLU A 1 93 ? 14.694 -0.495 -2.439 1.00 98.19 93 GLU A CA 1
ATOM 801 C C . GLU A 1 93 ? 13.570 0.156 -1.626 1.00 98.19 93 GLU A C 1
ATOM 803 O O . GLU A 1 93 ? 13.157 -0.392 -0.601 1.00 98.19 93 GLU A O 1
ATOM 808 N N . ASN A 1 94 ? 13.042 1.292 -2.095 1.00 98.31 94 ASN A N 1
ATOM 809 C CA . ASN A 1 94 ? 11.989 2.014 -1.386 1.00 98.31 94 ASN A CA 1
ATOM 810 C C . ASN A 1 94 ? 10.698 1.195 -1.335 1.00 98.31 94 ASN A C 1
ATOM 812 O O . ASN A 1 94 ? 10.088 1.094 -0.275 1.00 98.31 94 ASN A O 1
ATOM 816 N N . ILE A 1 95 ? 10.313 0.552 -2.442 1.00 98.44 95 ILE A N 1
ATOM 817 C CA . ILE A 1 95 ? 9.127 -0.314 -2.500 1.00 98.44 95 ILE A CA 1
ATOM 818 C C . ILE A 1 95 ? 9.263 -1.474 -1.507 1.00 98.44 95 ILE A C 1
ATOM 820 O O . ILE A 1 95 ? 8.386 -1.673 -0.664 1.00 98.44 95 ILE A O 1
ATOM 824 N N . ASN A 1 96 ? 10.375 -2.213 -1.561 1.00 98.62 96 ASN A N 1
ATOM 825 C CA . ASN A 1 96 ? 10.630 -3.352 -0.678 1.00 98.62 96 ASN A CA 1
ATOM 826 C C . ASN A 1 96 ? 10.645 -2.917 0.796 1.00 98.62 96 ASN A C 1
ATOM 828 O O . ASN A 1 96 ? 9.986 -3.540 1.630 1.00 98.62 96 ASN A O 1
ATOM 832 N N . LYS A 1 97 ? 11.341 -1.819 1.122 1.00 98.44 97 LYS A N 1
ATOM 833 C CA . LYS A 1 97 ? 11.435 -1.299 2.493 1.00 98.44 97 LYS A CA 1
ATOM 834 C C . LYS A 1 97 ? 10.081 -0.824 3.021 1.00 98.44 97 LYS A C 1
ATOM 836 O O . LYS A 1 97 ? 9.717 -1.186 4.138 1.00 98.44 97 LYS A O 1
ATOM 841 N N . SER A 1 98 ? 9.319 -0.061 2.235 1.00 98.50 98 SER A N 1
ATOM 842 C CA . SER A 1 98 ? 7.997 0.425 2.642 1.00 98.50 98 SER A CA 1
ATOM 843 C C . SER A 1 98 ? 7.004 -0.717 2.860 1.00 98.50 98 SER A C 1
ATOM 845 O O . SER A 1 98 ? 6.301 -0.710 3.864 1.00 98.50 98 SER A O 1
ATOM 847 N N . ILE A 1 99 ? 6.968 -1.725 1.979 1.00 98.56 99 ILE A N 1
ATOM 848 C CA . ILE A 1 99 ? 6.053 -2.872 2.123 1.00 98.56 99 ILE A CA 1
ATOM 849 C C . ILE A 1 99 ? 6.442 -3.748 3.324 1.00 98.56 99 ILE A C 1
ATOM 851 O O . ILE A 1 99 ? 5.564 -4.193 4.066 1.00 98.56 99 ILE A O 1
ATOM 855 N N . PHE A 1 100 ? 7.741 -3.957 3.563 1.00 98.31 100 PHE A N 1
ATOM 856 C CA . PHE A 1 100 ? 8.229 -4.666 4.749 1.00 98.31 100 PHE A CA 1
ATOM 857 C C . PHE A 1 100 ? 7.806 -3.974 6.054 1.00 98.31 100 PHE A C 1
ATOM 859 O O . PHE A 1 100 ? 7.246 -4.617 6.945 1.00 98.31 100 PHE A O 1
ATOM 866 N N . ILE A 1 101 ? 8.044 -2.661 6.156 1.00 98.31 101 ILE A N 1
ATOM 867 C CA . ILE A 1 101 ? 7.685 -1.868 7.339 1.00 98.31 101 ILE A CA 1
ATOM 868 C C . ILE A 1 101 ? 6.164 -1.864 7.527 1.00 98.31 101 ILE A C 1
ATOM 870 O O . ILE A 1 101 ? 5.692 -2.189 8.613 1.00 98.31 101 ILE A O 1
ATOM 874 N N . LEU A 1 102 ? 5.396 -1.657 6.451 1.00 98.44 102 LEU A N 1
ATOM 875 C CA . LEU A 1 102 ? 3.934 -1.718 6.478 1.00 98.44 102 LEU A CA 1
ATOM 876 C C . LEU A 1 102 ? 3.410 -3.034 7.073 1.00 98.44 102 LEU A C 1
ATOM 878 O O . LEU A 1 102 ? 2.501 -3.013 7.903 1.00 98.44 102 LEU A O 1
ATOM 882 N N . LYS A 1 103 ? 3.973 -4.186 6.677 1.00 97.75 103 LYS A N 1
ATOM 883 C CA . LYS A 1 103 ? 3.585 -5.488 7.246 1.00 97.75 103 LYS A CA 1
ATOM 884 C C . LYS A 1 103 ? 3.822 -5.534 8.755 1.00 97.75 103 LYS A C 1
ATOM 886 O O . LYS A 1 103 ? 2.975 -6.054 9.486 1.00 97.75 103 LYS A O 1
ATOM 891 N N . SER A 1 104 ? 4.968 -5.025 9.206 1.00 97.12 104 SER A N 1
ATOM 892 C CA . SER A 1 104 ? 5.319 -4.956 10.626 1.00 97.12 104 SER A CA 1
ATOM 893 C C . SER A 1 104 ? 4.345 -4.061 11.391 1.00 97.12 104 SER A C 1
ATOM 895 O O . SER A 1 104 ? 3.807 -4.474 12.417 1.00 97.12 104 SER A O 1
ATOM 897 N N . ASP A 1 105 ? 4.037 -2.879 10.860 1.00 97.12 105 ASP A N 1
ATOM 898 C CA . ASP A 1 105 ? 3.172 -1.921 11.545 1.00 97.12 105 ASP A CA 1
ATOM 899 C C . ASP A 1 105 ? 1.729 -2.398 11.649 1.00 97.12 105 ASP A C 1
ATOM 901 O O . ASP A 1 105 ? 1.107 -2.240 12.698 1.00 97.12 105 ASP A O 1
ATOM 905 N N . LEU A 1 106 ? 1.208 -3.046 10.603 1.00 95.75 106 LEU A N 1
ATOM 906 C CA . LEU A 1 106 ? -0.122 -3.653 10.643 1.00 95.75 106 LEU A CA 1
ATOM 907 C C . LEU A 1 106 ? -0.186 -4.850 11.595 1.00 95.75 106 LEU A C 1
ATOM 909 O O . LEU A 1 106 ? -1.213 -5.073 12.225 1.00 95.75 106 LEU A O 1
ATOM 913 N N . LYS A 1 107 ? 0.896 -5.629 11.721 1.00 94.00 107 LYS A N 1
ATOM 914 C CA . LYS A 1 107 ? 0.956 -6.753 12.668 1.00 94.00 107 LYS A CA 1
ATOM 915 C C . LYS A 1 107 ? 1.008 -6.277 14.122 1.00 94.00 107 LYS A C 1
ATOM 917 O O . LYS A 1 107 ? 0.443 -6.937 14.988 1.00 94.00 107 LYS A O 1
ATOM 922 N N . ASN A 1 108 ? 1.690 -5.164 14.376 1.00 94.00 108 ASN A N 1
ATOM 923 C CA . ASN A 1 108 ? 1.950 -4.653 15.722 1.00 94.00 108 ASN A CA 1
ATOM 924 C C . ASN A 1 108 ? 1.003 -3.511 16.140 1.00 94.00 108 ASN A C 1
ATOM 926 O O . ASN A 1 108 ? 1.156 -2.980 17.233 1.00 94.00 108 ASN A O 1
ATOM 930 N N . ASN A 1 109 ? 0.025 -3.141 15.302 1.00 91.25 109 ASN A N 1
ATOM 931 C CA . ASN A 1 109 ? -0.876 -1.998 15.509 1.00 91.25 109 ASN A CA 1
ATOM 932 C C . ASN A 1 109 ? -0.144 -0.653 15.700 1.00 91.25 109 ASN A C 1
ATOM 934 O O . ASN A 1 109 ? -0.571 0.197 16.477 1.00 91.25 109 ASN A O 1
ATOM 938 N N . ASN A 1 110 ? 0.944 -0.432 14.958 1.00 93.81 110 ASN A N 1
ATOM 939 C CA . ASN A 1 110 ? 1.763 0.781 15.077 1.00 93.81 110 ASN A CA 1
ATOM 940 C C . ASN A 1 110 ? 1.232 1.973 14.265 1.00 93.81 110 ASN A C 1
ATOM 942 O O . ASN A 1 110 ? 1.766 3.076 14.370 1.00 93.81 110 ASN A O 1
ATOM 946 N N . LEU A 1 111 ? 0.200 1.775 13.439 1.00 94.06 111 LEU A N 1
ATOM 947 C CA . LEU A 1 111 ? -0.380 2.852 12.641 1.00 94.06 111 LEU A CA 1
ATOM 948 C C . LEU A 1 111 ? -1.470 3.587 13.418 1.00 94.06 111 LEU A C 1
ATOM 950 O O . LEU A 1 111 ? -2.432 2.999 13.908 1.00 94.06 111 LEU A O 1
ATOM 954 N N . SER A 1 112 ? -1.379 4.912 13.423 1.00 95.19 112 SER A N 1
ATOM 955 C CA . SER A 1 112 ? -2.488 5.781 13.800 1.00 95.19 112 SER A CA 1
ATOM 956 C C . SER A 1 112 ? -3.479 5.905 12.642 1.00 95.19 112 SER A C 1
ATOM 958 O O . SER A 1 112 ? -3.082 6.144 11.501 1.00 95.19 112 SER A O 1
ATOM 960 N N . PHE A 1 113 ? -4.770 5.779 12.940 1.00 96.00 113 PHE A N 1
ATOM 961 C CA . PHE A 1 113 ? -5.858 5.947 11.975 1.00 96.00 113 PHE A CA 1
ATOM 962 C C . PHE A 1 113 ? -6.691 7.171 12.324 1.00 96.00 113 PHE A C 1
ATOM 964 O O . PHE A 1 113 ? -6.926 7.444 13.500 1.00 96.00 113 PHE A O 1
ATOM 971 N N . PHE A 1 114 ? -7.162 7.884 11.304 1.00 95.19 114 PHE A N 1
ATOM 972 C CA . PHE A 1 114 ? -7.906 9.128 11.452 1.00 95.19 114 PHE A CA 1
ATOM 973 C C . PHE A 1 114 ? -9.197 9.104 10.636 1.00 95.19 114 PHE A C 1
ATOM 975 O O . PHE A 1 114 ? -9.217 8.602 9.516 1.00 95.19 114 PHE A O 1
ATOM 982 N N . TYR A 1 115 ? -10.268 9.678 11.171 1.00 93.56 115 TYR A N 1
ATOM 983 C CA . TYR A 1 115 ? -11.545 9.858 10.481 1.00 93.56 115 TYR A CA 1
ATOM 984 C C . 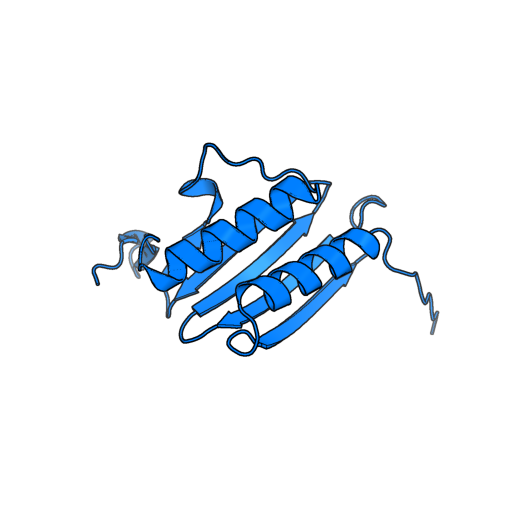TYR A 1 115 ? -12.018 11.307 10.602 1.00 93.56 115 TYR A C 1
ATOM 986 O O . TYR A 1 115 ? -11.582 12.045 11.488 1.00 93.56 115 TYR A O 1
ATOM 994 N N . ILE A 1 116 ? -12.914 11.713 9.704 1.00 91.44 116 ILE A N 1
ATOM 995 C CA . ILE A 1 116 ? -13.537 13.039 9.723 1.00 91.44 116 ILE A CA 1
ATOM 996 C C . ILE A 1 116 ? -14.938 12.900 10.319 1.00 91.44 116 ILE A C 1
ATOM 998 O O . ILE A 1 116 ? -15.743 12.088 9.864 1.00 91.44 116 ILE A O 1
ATOM 1002 N N . THR A 1 117 ? -15.242 13.674 11.360 1.00 89.56 117 THR A N 1
ATOM 1003 C CA . THR A 1 117 ? -16.577 13.685 11.969 1.00 89.56 117 THR A CA 1
ATOM 1004 C C . THR A 1 117 ? -17.592 14.374 11.057 1.00 89.56 117 THR A C 1
ATOM 1006 O O . THR A 1 117 ? -17.239 15.145 10.169 1.00 89.56 117 THR A O 1
ATOM 1009 N N . LYS A 1 118 ? -18.890 14.206 11.345 1.00 90.31 118 LYS A N 1
ATOM 1010 C CA . LYS A 1 118 ? -19.964 14.951 10.657 1.00 90.31 118 LYS A CA 1
ATOM 1011 C C . LYS A 1 118 ? -19.819 16.480 10.744 1.00 90.31 118 LYS A C 1
ATOM 1013 O O . LYS A 1 118 ? -20.428 17.184 9.950 1.00 90.31 118 LYS A O 1
ATOM 1018 N N . LYS A 1 119 ? -19.036 16.989 11.704 1.00 92.31 119 LYS A N 1
ATOM 1019 C CA . LYS A 1 119 ? -18.736 18.419 11.876 1.00 92.31 119 LYS A CA 1
ATOM 1020 C C . LYS A 1 119 ? -17.467 18.867 11.132 1.00 92.31 119 LYS A C 1
ATOM 1022 O O . LYS A 1 119 ? -17.096 20.027 11.242 1.00 92.31 119 LYS A O 1
ATOM 1027 N N . GLY A 1 120 ? -16.799 17.970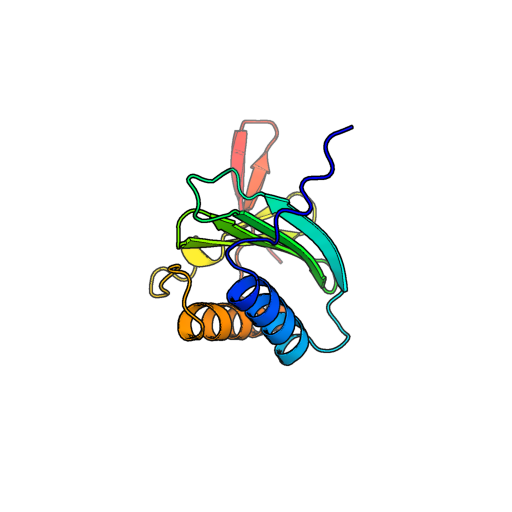 10.403 1.00 90.12 120 GLY A N 1
ATOM 1028 C CA . GLY A 1 120 ? -15.558 18.260 9.678 1.00 90.12 120 GLY A CA 1
ATOM 1029 C C . GLY A 1 120 ? -14.281 18.168 10.523 1.00 90.12 120 GLY A C 1
ATOM 1030 O O . GLY A 1 120 ? -13.212 18.534 10.048 1.00 90.12 120 GLY A O 1
ATOM 1031 N N . GLU A 1 121 ? -14.359 17.680 11.762 1.00 92.88 121 GLU A N 1
ATOM 1032 C CA . GLU A 1 121 ? -13.192 17.556 12.648 1.00 92.88 121 GLU A CA 1
ATOM 1033 C C . GLU A 1 121 ? -12.417 16.267 12.357 1.00 92.88 121 GLU A C 1
ATOM 1035 O O . GLU A 1 121 ? -13.027 15.206 12.224 1.00 92.88 121 GLU A O 1
ATOM 1040 N N . ILE A 1 122 ? -11.084 16.328 12.339 1.00 91.81 122 ILE A N 1
ATOM 1041 C CA . ILE A 1 122 ? -10.233 15.135 12.236 1.00 91.81 122 ILE A CA 1
ATOM 1042 C C . ILE A 1 122 ? -10.044 14.538 13.633 1.00 91.81 122 ILE A C 1
ATOM 1044 O O . ILE A 1 122 ? -9.586 15.223 14.547 1.00 91.81 122 ILE A O 1
ATOM 1048 N N . LYS A 1 123 ? -10.365 13.253 13.799 1.00 92.38 123 LYS A N 1
ATOM 1049 C CA . LYS A 1 123 ? -10.175 12.508 15.051 1.00 92.38 123 LYS A CA 1
ATOM 1050 C C . LYS A 1 123 ? -9.381 11.232 14.818 1.00 92.38 123 LYS A C 1
ATOM 1052 O O . LYS A 1 123 ? -9.520 10.602 13.774 1.00 92.38 123 LYS A O 1
ATOM 1057 N N . LYS A 1 124 ? -8.562 10.855 15.801 1.00 92.50 124 LYS A N 1
ATOM 1058 C CA . LYS A 1 124 ? -7.809 9.596 15.817 1.00 92.50 124 LYS A CA 1
ATOM 1059 C C . LYS A 1 124 ? -8.690 8.451 16.346 1.00 92.50 124 LYS A C 1
ATOM 1061 O O . LYS A 1 124 ? -9.555 8.690 17.187 1.00 92.50 124 LYS A O 1
ATOM 1066 N N . ILE A 1 125 ? -8.497 7.231 15.842 1.00 89.69 125 ILE A N 1
ATOM 1067 C CA . ILE A 1 125 ? -9.038 6.004 16.448 1.00 89.69 125 ILE A CA 1
ATOM 1068 C C . ILE A 1 125 ? -8.169 5.604 17.644 1.00 89.69 125 ILE A C 1
ATOM 1070 O O . ILE A 1 125 ? -6.952 5.486 17.509 1.00 89.69 125 ILE A O 1
ATOM 1074 N N . GLU A 1 126 ? -8.824 5.337 18.769 1.00 81.50 126 GLU A N 1
ATOM 1075 C CA . GLU A 1 126 ? -8.246 4.649 19.925 1.00 81.50 126 GLU A CA 1
ATOM 1076 C C . GLU A 1 126 ? -8.613 3.157 19.832 1.00 81.50 126 GLU A C 1
ATOM 1078 O O . GLU A 1 126 ? -9.760 2.833 19.498 1.00 81.50 126 GLU A O 1
ATOM 1083 N N . PHE A 1 127 ? -7.637 2.271 20.051 1.00 68.62 127 PHE A N 1
ATOM 1084 C CA . PHE A 1 127 ? -7.786 0.811 19.962 1.00 68.62 127 PHE A CA 1
ATOM 1085 C C . PHE A 1 127 ? -7.929 0.170 21.340 1.00 68.62 127 PHE A C 1
ATOM 1087 O O . PHE A 1 127 ? -7.280 0.668 22.287 1.00 68.62 127 PHE A O 1
#

Radius of gyration: 15.7 Å; Cα contacts (8 Å, |Δi|>4): 203; chains: 1; bounding box: 35×34×52 Å

Organism: NCBI:txid872970

Mean predicted aligned error: 5.13 Å

Sequence (127 aa):
MLSDDSKFINDHFLDYTKKNFLKYFEKDIILKNEEYSNDSAGMGFYRLTYEYLSYQIIFEYERLRFTIRIKYKDAVSNFFAQHKELLNSLTEENINKSIFILKSDLKNNNLSFFYITKKGEIKKIEF

Foldseek 3Di:
DDPPPPPFLPVVLVVLLVVLLCVQQPPQKDWDDWDKDCPQVNNIKIWTWIDGDQKIWIWIDGDQFIWIKIDHVQWIFTQCVVVVVQGGGRDSVSSNVSSNVVSVCVVVVVTWIWHADPVRDIDTDDD

Solvent-accessible surface area (backbone atoms only — not comparable to full-atom values): 7310 Å² total; per-residue (Å²): 139,80,87,73,85,69,73,63,75,47,52,70,59,54,52,49,52,53,51,42,51,44,70,70,46,45,88,62,48,42,83,74,47,80,47,73,45,53,82,48,86,76,53,16,32,40,36,41,32,30,40,39,90,78,32,40,40,37,41,38,38,50,76,67,28,48,49,46,36,38,34,47,86,87,22,41,28,55,49,58,81,76,39,73,88,58,67,46,52,75,42,71,67,37,51,48,51,51,51,50,50,49,50,50,30,67,73,68,66,68,66,71,33,35,32,68,46,100,85,70,47,81,42,72,68,84,133